Protein AF-A0AAD4BDD5-F1 (afdb_monomer_lite)

Foldseek 3Di:
DPQWDKDKDAQCPDVVRIDIGTQPDPDQVVQVVPDPDPDPDDADPVRPHND

Radius of gyration: 12.43 Å; chains: 1; bounding box: 33×19×25 Å

Sequence (51 aa):
MLPESFAVVCAPKSTPNFGIFRLTDPPGLQTILNCHAKEAFHPHPGSSHLY

Secondary structure (DSSP, 8-state):
--S--EEEEE-TTSSSSEEEEE-SSTTHHHHHHT----SSS-PPTTGGG--

Organism: NCBI:txid1328754

pLDDT: mean 79.21, std 12.77, range [54.53, 97.19]

Structure (mmCIF, N/CA/C/O backbone):
data_AF-A0AAD4BDD5-F1
#
_entry.id   AF-A0AAD4BDD5-F1
#
loop_
_atom_site.group_PDB
_atom_site.id
_atom_site.type_symbol
_atom_site.label_atom_id
_atom_site.label_alt_id
_atom_site.label_comp_id
_atom_site.label_asym_id
_atom_site.label_entity_id
_atom_site.label_seq_id
_atom_site.pdbx_PDB_ins_code
_atom_site.Cartn_x
_atom_site.Cartn_y
_atom_site.Cartn_z
_atom_site.occupancy
_atom_site.B_iso_or_equiv
_atom_site.auth_seq_id
_atom_site.auth_comp_id
_atom_site.auth_asym_id
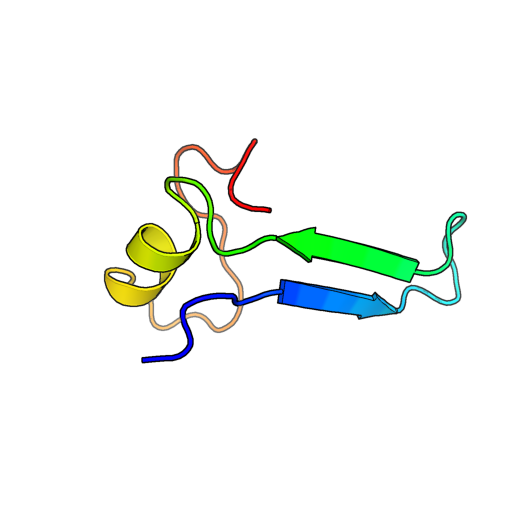_atom_site.auth_atom_id
_atom_site.pdbx_PDB_model_num
ATOM 1 N N . MET A 1 1 ? -10.621 1.455 14.905 1.00 54.53 1 MET A N 1
ATOM 2 C CA . MET A 1 1 ? -10.125 2.090 13.665 1.00 54.53 1 MET A CA 1
ATOM 3 C C . MET A 1 1 ? -8.686 2.487 13.938 1.00 54.53 1 MET A C 1
ATOM 5 O O . MET A 1 1 ? -8.479 3.204 14.908 1.00 54.53 1 MET A O 1
ATOM 9 N N . LEU A 1 2 ? -7.711 1.931 13.210 1.00 56.38 2 LEU A N 1
ATOM 10 C CA . LEU A 1 2 ? -6.294 2.262 13.406 1.00 56.38 2 LEU A CA 1
ATOM 11 C C . LEU A 1 2 ? -6.094 3.735 13.007 1.00 56.38 2 LEU A C 1
ATOM 13 O O . LEU A 1 2 ? -6.375 4.067 11.858 1.00 56.38 2 LEU A O 1
ATOM 17 N N . PRO A 1 3 ? -5.679 4.619 13.927 1.00 64.19 3 PRO A N 1
ATOM 18 C CA . PRO A 1 3 ? -5.509 6.046 13.642 1.00 64.19 3 PRO A CA 1
ATOM 19 C C . PRO A 1 3 ? -4.407 6.325 12.604 1.00 64.19 3 PRO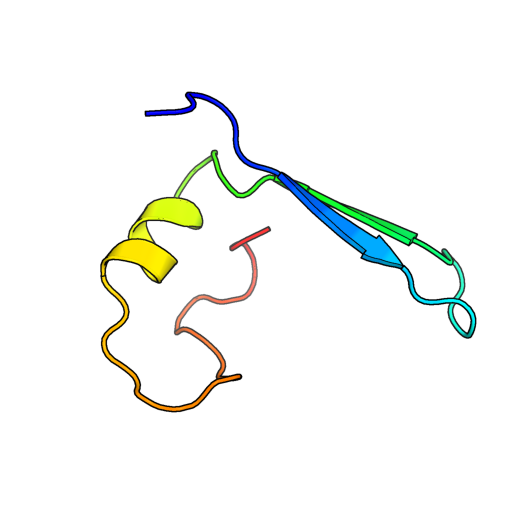 A C 1
ATOM 21 O O . PRO A 1 3 ? -4.354 7.414 12.040 1.00 64.19 3 PRO A O 1
ATOM 24 N N . GLU A 1 4 ? -3.559 5.333 12.321 1.00 70.94 4 GLU A N 1
ATOM 25 C CA . GLU A 1 4 ? -2.416 5.424 11.421 1.00 70.94 4 GLU A CA 1
ATOM 26 C C . GLU A 1 4 ? -2.406 4.206 10.491 1.00 70.94 4 GLU A C 1
ATOM 28 O O . GLU A 1 4 ? -2.417 3.058 10.942 1.00 70.94 4 GLU A O 1
ATOM 33 N N . SER A 1 5 ? -2.405 4.449 9.181 1.00 73.75 5 SER A N 1
ATOM 34 C 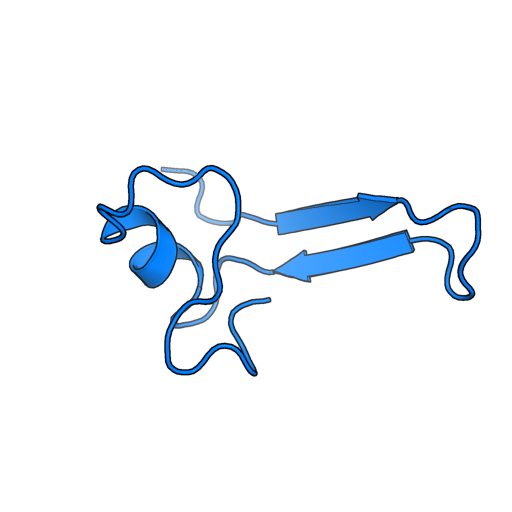CA . SER A 1 5 ? -2.240 3.411 8.166 1.00 73.75 5 SER A CA 1
ATOM 35 C C . SER A 1 5 ? -1.099 3.798 7.231 1.00 73.75 5 SER A C 1
ATOM 37 O O . SER A 1 5 ? -1.014 4.938 6.768 1.00 73.75 5 SER A O 1
ATOM 39 N N . PHE A 1 6 ? -0.205 2.848 6.966 1.00 80.50 6 PHE A N 1
ATOM 40 C CA . PHE A 1 6 ? 0.922 3.012 6.059 1.00 80.50 6 PHE A CA 1
ATOM 41 C C . PHE A 1 6 ? 1.069 1.779 5.168 1.00 80.50 6 PHE A C 1
ATOM 43 O O . PHE A 1 6 ? 0.734 0.663 5.571 1.00 80.50 6 PHE A O 1
ATOM 50 N N . ALA A 1 7 ? 1.574 1.986 3.957 1.00 82.69 7 ALA A N 1
ATOM 51 C CA . ALA A 1 7 ? 1.925 0.925 3.027 1.00 82.69 7 ALA A CA 1
ATOM 52 C C . ALA A 1 7 ? 3.445 0.884 2.848 1.00 82.69 7 ALA A C 1
ATOM 54 O O . ALA A 1 7 ? 4.083 1.918 2.655 1.00 82.69 7 ALA A O 1
ATOM 55 N N . VAL A 1 8 ? 4.019 -0.318 2.892 1.00 89.44 8 VAL A N 1
ATOM 56 C CA . VAL A 1 8 ? 5.422 -0.557 2.538 1.00 89.44 8 VAL A CA 1
ATOM 57 C C . VAL A 1 8 ? 5.447 -1.292 1.208 1.00 89.44 8 VAL A C 1
ATOM 59 O O . VAL A 1 8 ? 4.887 -2.382 1.089 1.00 89.44 8 VAL A O 1
ATOM 62 N N . VAL A 1 9 ? 6.091 -0.699 0.207 1.00 90.06 9 VAL A N 1
ATOM 63 C CA . VAL A 1 9 ? 6.270 -1.312 -1.112 1.00 90.06 9 VAL A CA 1
ATOM 64 C C . VAL A 1 9 ? 7.713 -1.763 -1.239 1.00 90.06 9 VAL A C 1
ATOM 66 O O . VAL A 1 9 ? 8.622 -0.945 -1.138 1.00 90.06 9 VAL A O 1
ATOM 69 N N . CYS A 1 10 ? 7.924 -3.052 -1.497 1.00 95.00 10 CYS A N 1
ATOM 70 C CA . CYS A 1 10 ? 9.235 -3.613 -1.812 1.00 95.00 10 CYS A CA 1
ATOM 71 C C . CYS A 1 10 ? 9.396 -3.723 -3.334 1.00 95.00 10 CYS A C 1
ATOM 73 O O . CYS A 1 10 ? 8.617 -4.408 -3.996 1.00 95.00 10 CYS A O 1
ATOM 75 N N . ALA A 1 11 ? 10.428 -3.087 -3.885 1.00 95.81 11 ALA A N 1
ATOM 76 C CA . ALA A 1 11 ? 10.732 -3.051 -5.312 1.00 95.81 11 ALA A CA 1
ATOM 77 C C . ALA A 1 11 ? 12.203 -3.457 -5.551 1.00 95.81 11 ALA A C 1
ATOM 79 O O . ALA A 1 11 ? 13.059 -2.605 -5.771 1.00 95.81 11 ALA A O 1
ATOM 80 N N . PRO A 1 12 ? 12.535 -4.763 -5.535 1.00 94.00 12 PRO A N 1
ATOM 81 C CA . PRO A 1 12 ? 13.923 -5.252 -5.536 1.00 94.00 12 PRO A CA 1
ATOM 82 C C . PRO A 1 12 ? 14.727 -4.921 -6.804 1.00 94.00 12 PRO A C 1
ATOM 84 O O . PRO A 1 12 ? 15.940 -5.099 -6.821 1.00 94.00 12 PRO A O 1
ATOM 87 N N . LYS A 1 13 ? 14.061 -4.461 -7.870 1.00 97.19 13 LYS A N 1
ATOM 88 C CA . LYS A 1 13 ? 14.683 -4.038 -9.135 1.00 97.19 13 LYS A CA 1
ATOM 89 C C . LYS A 1 13 ? 14.790 -2.512 -9.278 1.00 97.19 13 LYS A C 1
ATOM 91 O O . LYS A 1 13 ? 15.207 -2.042 -10.332 1.00 97.19 13 LYS A O 1
ATOM 96 N N . SER A 1 14 ? 14.388 -1.751 -8.264 1.00 95.19 14 SER A N 1
ATOM 97 C CA . SER A 1 14 ? 14.364 -0.286 -8.272 1.00 95.19 14 SER A CA 1
ATOM 98 C C . SER A 1 14 ? 15.346 0.282 -7.247 1.00 95.19 14 SER A C 1
ATOM 100 O O . SER A 1 14 ? 15.686 -0.381 -6.269 1.00 95.19 14 SER A O 1
ATOM 102 N N . THR A 1 15 ? 15.778 1.526 -7.467 1.00 93.19 15 THR A N 1
ATOM 103 C CA . THR A 1 15 ? 16.563 2.309 -6.503 1.00 93.19 15 THR A CA 1
ATOM 104 C C . THR A 1 15 ? 15.807 3.617 -6.240 1.00 93.19 15 THR A C 1
ATOM 106 O O . THR A 1 15 ? 15.731 4.437 -7.155 1.00 93.19 15 THR A O 1
ATOM 109 N N . PRO A 1 16 ? 15.224 3.829 -5.044 1.00 91.75 16 PRO A N 1
ATOM 110 C CA . PRO A 1 16 ? 15.287 2.969 -3.858 1.00 91.75 16 PRO A CA 1
ATOM 111 C C . PRO A 1 16 ? 14.523 1.646 -4.032 1.00 91.75 16 PRO A C 1
ATOM 113 O O . PRO A 1 16 ? 13.570 1.550 -4.804 1.00 91.75 16 PRO A O 1
ATOM 116 N N . ASN A 1 17 ? 14.959 0.621 -3.300 1.00 94.94 17 ASN A N 1
ATOM 117 C CA . ASN A 1 17 ? 14.397 -0.731 -3.368 1.00 94.94 17 ASN A CA 1
ATOM 118 C C . ASN A 1 17 ? 13.173 -0.933 -2.462 1.00 94.94 17 ASN A C 1
ATOM 120 O O . ASN A 1 17 ? 12.579 -2.013 -2.457 1.00 94.94 17 ASN A O 1
ATOM 124 N N . PHE A 1 18 ? 12.790 0.089 -1.699 1.00 95.06 18 PHE A N 1
ATOM 125 C CA . PHE A 1 18 ? 11.532 0.137 -0.971 1.00 95.06 18 PHE A CA 1
ATOM 126 C C . PHE A 1 18 ? 11.003 1.572 -0.875 1.00 95.06 18 PHE A C 1
ATOM 128 O O . PHE A 1 18 ? 11.759 2.535 -1.014 1.00 95.06 18 PHE A O 1
ATOM 135 N N . GLY A 1 19 ? 9.706 1.701 -0.611 1.00 90.12 19 GLY A N 1
ATOM 136 C CA . GLY A 1 19 ? 9.045 2.962 -0.288 1.00 90.12 19 GLY A CA 1
ATOM 137 C C . GLY A 1 19 ? 8.069 2.775 0.868 1.00 90.12 19 GLY A C 1
ATOM 138 O O . GLY A 1 19 ? 7.466 1.709 1.005 1.00 90.12 19 GLY A O 1
ATOM 139 N N . ILE A 1 20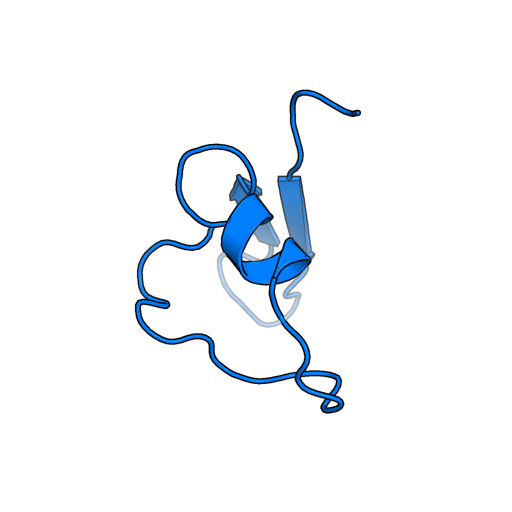 ? 7.937 3.802 1.705 1.00 88.44 20 ILE A N 1
ATOM 140 C CA . ILE A 1 20 ? 6.969 3.852 2.803 1.00 88.44 20 ILE A CA 1
ATOM 141 C C . ILE A 1 20 ? 6.016 5.000 2.501 1.00 88.44 20 ILE A C 1
ATOM 143 O O . ILE A 1 20 ? 6.456 6.119 2.253 1.00 88.44 20 ILE A O 1
ATOM 147 N N . PHE A 1 21 ? 4.726 4.700 2.525 1.00 81.94 21 PHE A N 1
ATOM 148 C CA . PHE A 1 21 ? 3.664 5.592 2.086 1.00 81.94 21 PHE A CA 1
ATOM 149 C C . PHE A 1 21 ? 2.635 5.750 3.189 1.00 81.94 21 PHE A C 1
ATOM 151 O O . PHE A 1 21 ? 2.233 4.754 3.803 1.00 81.94 21 PHE A O 1
ATOM 158 N N . ARG A 1 22 ? 2.199 6.979 3.451 1.00 78.69 22 ARG A N 1
ATOM 159 C CA . ARG A 1 22 ? 1.251 7.260 4.530 1.00 78.69 22 ARG A CA 1
ATOM 160 C C . ARG A 1 22 ? -0.145 7.380 3.933 1.00 78.69 22 ARG A C 1
ATOM 162 O O . ARG A 1 22 ? -0.438 8.310 3.201 1.00 78.69 22 ARG A O 1
ATOM 169 N N . LEU A 1 23 ? -1.033 6.458 4.297 1.00 73.38 23 LEU A N 1
ATOM 170 C CA . LEU A 1 23 ? -2.426 6.458 3.832 1.00 73.38 23 LEU A CA 1
ATOM 171 C C . LEU A 1 23 ? -3.301 7.472 4.592 1.00 73.38 23 LEU A C 1
ATOM 173 O O . LEU A 1 23 ? -4.359 7.877 4.106 1.00 73.38 23 LEU A O 1
ATOM 177 N N . THR A 1 24 ? -2.886 7.855 5.803 1.00 70.44 24 THR A N 1
ATOM 178 C CA . THR A 1 24 ? -3.640 8.715 6.727 1.00 70.44 24 THR A CA 1
ATOM 179 C C . THR A 1 24 ? -2.997 10.094 6.899 1.00 70.44 24 THR A C 1
ATOM 181 O O . THR A 1 24 ? -2.408 10.375 7.944 1.00 70.44 24 THR A O 1
ATOM 184 N N . ASP A 1 25 ? -3.099 10.926 5.859 1.00 56.91 25 ASP A N 1
ATOM 185 C CA . ASP A 1 25 ? -3.291 12.393 5.892 1.00 56.91 25 ASP A CA 1
ATOM 186 C C . ASP A 1 25 ? -3.845 12.810 4.498 1.00 56.91 25 ASP A C 1
ATOM 188 O O . ASP A 1 25 ? -3.502 12.167 3.508 1.00 56.91 25 ASP A O 1
ATOM 192 N N . PRO A 1 26 ? -4.827 13.723 4.395 1.00 59.06 26 PRO A N 1
ATOM 193 C CA . PRO A 1 26 ? -6.009 13.586 3.520 1.00 59.06 26 PRO A CA 1
ATOM 194 C C . PRO A 1 26 ? -5.702 13.750 2.017 1.00 59.06 26 PRO A C 1
ATOM 196 O O . PRO A 1 26 ? -4.946 14.663 1.691 1.00 59.06 26 PRO A O 1
ATOM 199 N N . PRO A 1 27 ? -6.310 12.981 1.069 1.00 70.38 27 PRO A N 1
ATOM 200 C CA . PRO A 1 27 ? -7.543 12.171 1.138 1.00 70.38 27 PRO A CA 1
ATOM 201 C C . PRO A 1 27 ? -7.375 10.634 0.944 1.00 70.38 27 PRO A C 1
ATOM 203 O O . PRO A 1 27 ? -8.350 9.958 0.599 1.00 70.38 27 PRO A O 1
ATOM 206 N N . GLY A 1 28 ? -6.182 10.060 1.153 1.00 75.81 28 GLY A N 1
ATOM 207 C CA . GLY A 1 28 ? -5.852 8.652 0.835 1.00 75.81 28 GLY A CA 1
ATOM 208 C C . GLY A 1 28 ? -6.848 7.598 1.345 1.00 75.81 28 GLY A C 1
ATOM 209 O O . GLY A 1 28 ? -7.532 6.940 0.557 1.00 75.81 28 GLY A O 1
ATOM 210 N N . LEU A 1 29 ? -6.983 7.464 2.670 1.00 78.38 29 LEU A N 1
ATOM 211 C CA . LEU A 1 29 ? -7.847 6.445 3.286 1.00 78.38 29 LEU A CA 1
ATOM 212 C C . LEU A 1 29 ? -9.329 6.572 2.883 1.00 78.38 29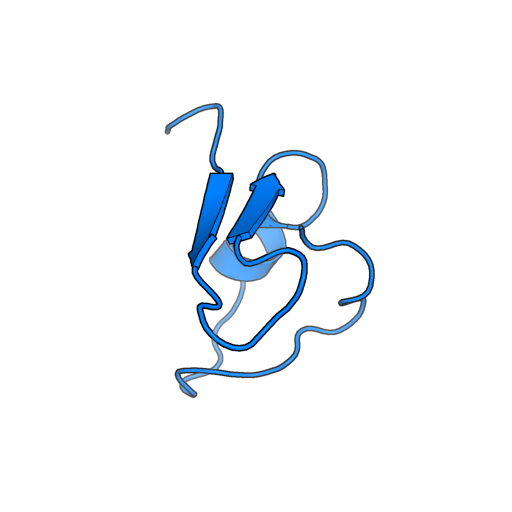 LEU A C 1
ATOM 214 O O . LEU A 1 29 ? -9.968 5.574 2.554 1.00 78.38 29 LEU A O 1
ATOM 218 N N . GLN A 1 30 ? -9.871 7.793 2.866 1.00 77.19 30 GLN A N 1
ATOM 219 C CA . GLN A 1 30 ? -11.267 8.033 2.475 1.00 77.19 30 GLN A CA 1
ATOM 220 C C . GLN A 1 30 ? -11.510 7.690 1.003 1.00 77.19 30 GLN A C 1
ATOM 222 O O . GLN A 1 30 ? -12.591 7.219 0.658 1.00 77.19 30 GLN A O 1
ATOM 227 N N . THR A 1 31 ? -10.518 7.896 0.138 1.00 81.94 31 THR A N 1
ATOM 228 C CA . THR A 1 31 ? -10.618 7.559 -1.287 1.00 81.94 31 THR A CA 1
ATOM 229 C C . THR A 1 31 ? -10.784 6.052 -1.481 1.00 81.94 31 THR A C 1
ATOM 231 O O . THR A 1 31 ? -11.662 5.628 -2.226 1.00 81.94 31 THR A O 1
ATOM 234 N N . ILE A 1 32 ? -10.012 5.243 -0.747 1.00 80.12 32 ILE A N 1
ATOM 235 C CA . ILE A 1 32 ? -10.099 3.776 -0.803 1.00 80.12 32 ILE A CA 1
ATOM 236 C C . ILE A 1 32 ? -11.417 3.280 -0.196 1.00 80.12 32 ILE A C 1
ATOM 238 O O . ILE A 1 32 ? -12.082 2.436 -0.790 1.00 80.12 32 ILE A O 1
ATOM 242 N N . LEU A 1 33 ? -11.824 3.816 0.962 1.00 82.88 33 LEU A N 1
ATOM 243 C CA . LEU A 1 33 ? -13.063 3.399 1.636 1.00 82.88 33 LEU A CA 1
ATOM 244 C C . LEU A 1 33 ? -14.327 3.680 0.810 1.00 82.88 33 LEU A C 1
ATOM 246 O O . LEU A 1 33 ? -15.300 2.940 0.928 1.00 82.88 33 LEU A O 1
ATOM 250 N N . ASN A 1 34 ? -14.313 4.726 -0.020 1.00 85.69 34 ASN A N 1
ATOM 251 C CA . ASN A 1 34 ? -15.429 5.083 -0.901 1.00 85.69 34 ASN A CA 1
ATOM 252 C C . ASN A 1 34 ? -15.272 4.531 -2.330 1.00 85.69 34 ASN A C 1
ATOM 254 O O . ASN A 1 34 ? -16.077 4.851 -3.207 1.00 85.69 34 ASN A O 1
ATOM 258 N N . CYS A 1 35 ? -14.237 3.730 -2.600 1.00 86.44 35 CYS A N 1
ATOM 259 C CA . CYS A 1 35 ? -14.049 3.136 -3.913 1.00 86.44 35 CYS A CA 1
ATOM 260 C C . CYS A 1 35 ? -14.932 1.894 -4.088 1.00 86.44 35 CYS A C 1
ATOM 262 O O . CYS A 1 35 ? -14.886 0.951 -3.300 1.00 86.44 35 CYS A O 1
ATOM 264 N N . HIS A 1 36 ? -15.716 1.878 -5.167 1.00 91.06 36 HIS A N 1
ATOM 265 C CA . HIS A 1 36 ? -16.606 0.769 -5.527 1.00 91.06 36 HIS A CA 1
ATOM 266 C C . HIS A 1 36 ? -16.187 0.051 -6.819 1.00 91.06 36 HIS A C 1
ATOM 268 O O . HIS A 1 36 ? -16.932 -0.791 -7.331 1.00 91.06 36 HIS A O 1
ATOM 274 N N . ALA A 1 37 ? -15.019 0.384 -7.377 1.00 90.38 37 ALA A N 1
ATOM 275 C CA . ALA A 1 37 ? -14.503 -0.291 -8.558 1.00 90.38 37 ALA A CA 1
ATOM 276 C C . ALA A 1 37 ? -14.187 -1.760 -8.233 1.00 90.38 37 ALA A C 1
ATOM 278 O O . ALA A 1 37 ? -13.638 -2.084 -7.183 1.00 90.38 37 ALA A O 1
ATOM 279 N N . LYS A 1 38 ? -14.555 -2.664 -9.146 1.00 90.06 38 LYS A N 1
ATOM 280 C CA . LYS A 1 38 ? -14.362 -4.116 -8.973 1.00 90.06 38 LYS A CA 1
ATOM 281 C C . LYS A 1 38 ? -12.976 -4.594 -9.405 1.00 90.06 38 LYS A C 1
ATOM 283 O O . LYS A 1 38 ? -12.615 -5.740 -9.158 1.00 90.06 38 LYS A O 1
ATOM 288 N N . GLU A 1 39 ? -12.229 -3.738 -10.091 1.00 90.00 39 GLU A N 1
ATOM 289 C CA . GLU A 1 39 ? -10.889 -4.035 -10.578 1.00 90.00 39 GLU A CA 1
ATOM 290 C C . GLU A 1 39 ? -9.892 -3.994 -9.423 1.00 90.00 39 GLU A C 1
ATOM 292 O O . GLU A 1 39 ? -9.852 -3.029 -8.659 1.00 90.00 39 GLU A O 1
ATOM 297 N N . ALA A 1 40 ? -9.051 -5.025 -9.330 1.00 80.06 40 ALA A N 1
ATOM 298 C CA . ALA A 1 40 ? -8.072 -5.147 -8.254 1.00 80.06 40 ALA A CA 1
ATOM 299 C C . ALA A 1 40 ? -7.047 -3.997 -8.236 1.00 80.06 40 ALA A C 1
ATOM 301 O O . ALA A 1 40 ? -6.587 -3.608 -7.166 1.00 80.06 40 ALA A O 1
ATOM 302 N N . PHE A 1 41 ? -6.707 -3.437 -9.403 1.00 83.31 41 PHE A N 1
ATOM 303 C CA . PHE A 1 41 ? -5.750 -2.340 -9.542 1.00 83.31 41 PHE A CA 1
ATOM 304 C C . PHE A 1 41 ? -6.272 -1.314 -10.544 1.00 83.31 41 PHE A C 1
ATOM 306 O O . PHE A 1 41 ? -6.445 -1.634 -11.717 1.00 83.31 41 PHE A O 1
ATOM 313 N N . HIS A 1 42 ? -6.510 -0.086 -10.085 1.00 86.81 42 HIS A N 1
ATOM 314 C CA . HIS A 1 42 ? -6.986 1.008 -10.926 1.00 86.81 42 HIS A CA 1
ATOM 315 C C . HIS A 1 42 ? -6.544 2.372 -10.359 1.00 86.81 42 HIS A C 1
ATOM 317 O O . HIS A 1 42 ? -6.339 2.512 -9.146 1.00 86.81 42 HIS A O 1
ATOM 323 N N . PRO A 1 43 ? -6.372 3.393 -11.216 1.00 83.62 43 PRO A N 1
ATOM 324 C CA . PRO A 1 43 ? -6.055 4.744 -10.774 1.00 83.62 43 PRO A CA 1
ATOM 325 C C . PRO A 1 43 ? -7.292 5.431 -10.178 1.00 83.62 43 PRO A C 1
ATOM 327 O O . PRO A 1 43 ? -8.395 5.313 -10.706 1.00 83.62 43 PRO A O 1
ATOM 330 N N . HIS A 1 44 ? -7.105 6.209 -9.111 1.00 82.12 44 HIS A N 1
ATOM 331 C CA . HIS A 1 44 ? -8.151 7.078 -8.561 1.00 82.12 44 HIS A CA 1
ATOM 332 C C . HIS A 1 44 ? -7.978 8.524 -9.067 1.00 82.12 44 HIS A C 1
ATOM 334 O O . HIS A 1 44 ? -6.844 8.975 -9.251 1.00 82.12 44 HIS A O 1
ATOM 340 N N . PRO A 1 45 ? -9.060 9.283 -9.308 1.00 71.75 45 PRO A N 1
ATOM 341 C CA . PRO A 1 45 ? -8.960 10.682 -9.729 1.00 71.75 45 PRO A CA 1
ATOM 342 C C . PRO A 1 45 ? -8.305 11.546 -8.632 1.00 71.75 45 PRO A C 1
ATOM 344 O O . PRO A 1 45 ? -8.662 11.435 -7.464 1.00 71.75 45 PRO A O 1
ATOM 347 N N . GLY A 1 46 ? -7.329 12.391 -8.996 1.00 67.19 46 GLY A N 1
ATOM 348 C CA . GLY A 1 46 ? -6.528 13.184 -8.039 1.00 67.19 46 GLY A CA 1
ATOM 349 C C . GLY A 1 46 ? -5.299 12.460 -7.457 1.00 67.19 46 GLY A C 1
ATOM 350 O O . GLY A 1 46 ? -4.696 12.927 -6.496 1.00 67.19 46 GLY A O 1
ATOM 351 N N . SER A 1 47 ? -4.909 11.335 -8.062 1.00 58.66 47 SER A N 1
ATOM 352 C CA . SER A 1 47 ? -3.902 10.341 -7.638 1.00 58.66 47 SER A CA 1
ATOM 353 C C . SER A 1 47 ? -2.461 10.818 -7.410 1.00 58.66 47 SER A C 1
ATOM 355 O O . SER A 1 47 ? -1.609 9.993 -7.094 1.00 58.66 47 SER A O 1
ATOM 357 N N . SER A 1 48 ? -2.158 12.114 -7.508 1.00 56.44 48 SER A N 1
ATOM 358 C CA . SER A 1 48 ? -0.791 12.601 -7.276 1.00 56.44 48 SER A CA 1
ATOM 359 C C . SER A 1 48 ? -0.382 12.622 -5.791 1.00 56.44 48 SER A C 1
ATOM 361 O O . SER A 1 48 ? 0.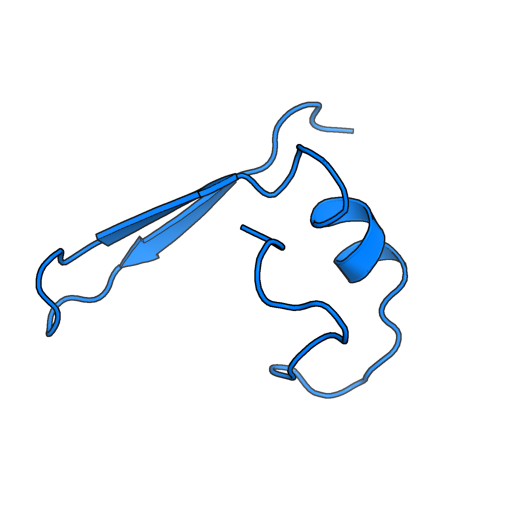794 12.828 -5.516 1.00 56.44 48 SER A O 1
ATOM 363 N N . HIS A 1 49 ? -1.314 12.409 -4.845 1.00 56.66 49 HIS A N 1
ATOM 364 C CA . HIS A 1 49 ? -1.071 12.564 -3.396 1.00 56.66 49 HIS A CA 1
ATOM 365 C C . HIS A 1 49 ? -1.870 11.593 -2.495 1.00 56.66 49 HIS A C 1
ATOM 367 O O . HIS A 1 49 ? -2.295 11.967 -1.407 1.00 56.66 49 HIS A O 1
ATOM 373 N N . LEU A 1 50 ? -2.135 10.354 -2.928 1.00 59.91 50 LEU A N 1
ATOM 374 C CA . LEU A 1 50 ? -2.837 9.370 -2.072 1.00 59.91 50 LEU A CA 1
ATOM 375 C C . LEU A 1 50 ? -1.928 8.671 -1.041 1.00 59.91 50 LEU A C 1
ATOM 377 O O . LEU A 1 50 ? -2.431 7.890 -0.231 1.00 59.91 50 LEU A O 1
ATOM 381 N N . TYR A 1 51 ? -0.622 8.933 -1.099 1.00 59.41 51 TYR A N 1
ATOM 382 C CA . TYR A 1 51 ? 0.449 8.182 -0.453 1.00 59.41 51 TYR A CA 1
ATOM 383 C C . TYR A 1 51 ? 1.590 9.091 -0.001 1.00 59.41 51 TYR A C 1
ATOM 385 O O . TYR A 1 51 ? 1.856 10.075 -0.732 1.00 59.41 51 TYR A O 1
#